Protein AF-A0A066Z0W1-F1 (afdb_monomer_lite)

Structure (mmCIF, N/CA/C/O backbone):
data_AF-A0A066Z0W1-F1
#
_entry.id   AF-A0A066Z0W1-F1
#
loop_
_atom_site.group_PDB
_atom_site.id
_atom_site.type_symbol
_atom_site.label_atom_id
_atom_site.label_a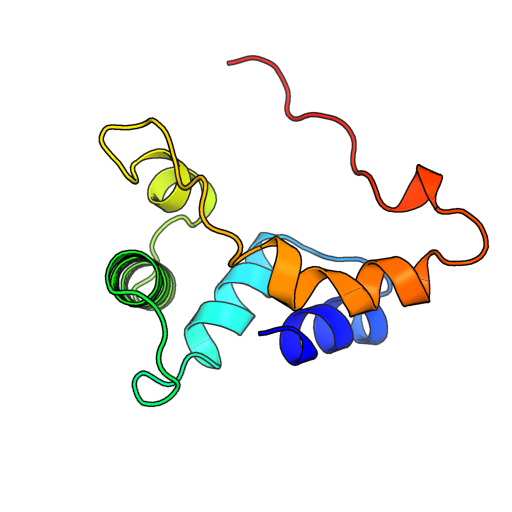lt_id
_atom_site.label_comp_id
_atom_site.label_asym_id
_atom_site.label_entity_id
_atom_site.label_seq_id
_atom_site.pdbx_PDB_ins_code
_atom_site.Cartn_x
_atom_site.Cartn_y
_atom_site.Cartn_z
_atom_site.occupancy
_atom_site.B_iso_or_equiv
_atom_site.auth_seq_id
_atom_site.auth_comp_id
_atom_site.auth_asym_id
_atom_site.auth_atom_id
_atom_site.pdbx_PDB_model_num
A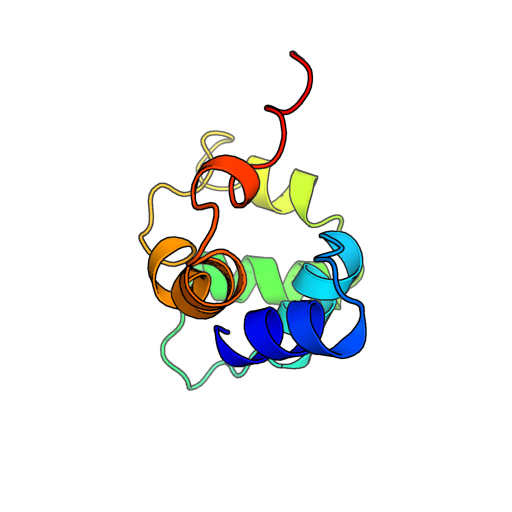TOM 1 N N . MET A 1 1 ? 4.631 -4.697 5.337 1.00 94.69 1 MET A N 1
ATOM 2 C CA . MET A 1 1 ? 3.740 -3.588 4.922 1.00 94.69 1 MET A CA 1
ATOM 3 C C . MET A 1 1 ? 2.397 -3.579 5.643 1.00 94.69 1 MET A C 1
ATOM 5 O O . MET A 1 1 ? 1.994 -2.501 6.044 1.00 94.69 1 MET A O 1
ATOM 9 N N . ALA A 1 2 ? 1.728 -4.718 5.878 1.00 96.62 2 A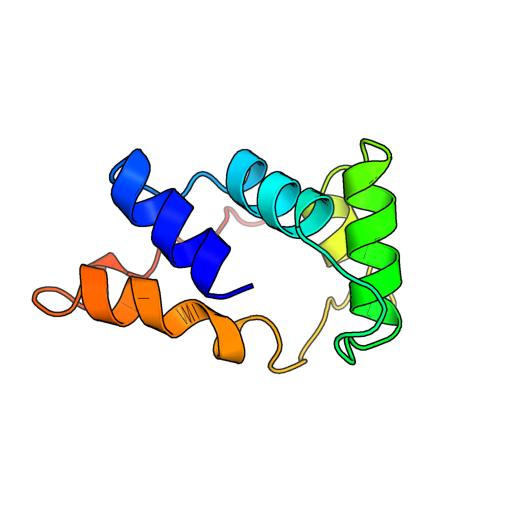LA A N 1
ATOM 10 C CA . ALA A 1 2 ? 0.451 -4.747 6.616 1.00 96.62 2 ALA A CA 1
ATOM 11 C C . ALA A 1 2 ? 0.501 -4.021 7.979 1.00 96.62 2 ALA A C 1
ATOM 13 O O . ALA A 1 2 ? -0.403 -3.264 8.300 1.00 96.62 2 ALA A O 1
ATOM 14 N N . CYS A 1 3 ? 1.597 -4.151 8.737 1.00 95.94 3 CYS A N 1
ATOM 15 C CA . CYS A 1 3 ? 1.763 -3.423 10.001 1.00 95.94 3 CYS A CA 1
ATOM 16 C C . CYS A 1 3 ? 1.719 -1.893 9.846 1.00 95.94 3 CYS A C 1
ATOM 18 O O . CYS A 1 3 ? 1.235 -1.222 10.746 1.00 95.94 3 CYS A O 1
ATOM 20 N N . SER A 1 4 ? 2.194 -1.335 8.725 1.00 96.12 4 SER A N 1
ATOM 21 C CA . SER A 1 4 ? 2.085 0.109 8.472 1.00 96.12 4 SER A CA 1
ATOM 22 C C . SER A 1 4 ? 0.643 0.520 8.160 1.00 96.12 4 SER A C 1
ATOM 24 O O . SER A 1 4 ? 0.242 1.605 8.551 1.00 96.12 4 SER A O 1
ATOM 26 N N . VAL A 1 5 ? -0.141 -0.349 7.505 1.00 96.44 5 VAL A N 1
ATOM 27 C CA . VAL A 1 5 ? -1.582 -0.124 7.271 1.00 96.44 5 VAL A CA 1
ATOM 28 C C . VAL A 1 5 ? -2.336 -0.128 8.596 1.00 96.44 5 VAL A C 1
ATOM 30 O O . VAL A 1 5 ? -3.106 0.786 8.861 1.00 96.44 5 VAL A O 1
ATOM 33 N N . TYR A 1 6 ? -2.069 -1.129 9.441 1.00 96.50 6 TYR A N 1
ATOM 34 C CA . TYR A 1 6 ? -2.639 -1.207 10.783 1.00 96.50 6 TYR A CA 1
ATOM 35 C C . TYR A 1 6 ? -2.310 0.048 11.596 1.00 96.50 6 TYR A C 1
ATOM 37 O O . TYR A 1 6 ? -3.228 0.716 12.048 1.00 96.50 6 TYR A O 1
ATOM 45 N N . ALA A 1 7 ? -1.026 0.411 11.697 1.00 95.25 7 ALA A N 1
ATOM 46 C CA . ALA A 1 7 ? -0.591 1.594 12.436 1.00 95.25 7 ALA A CA 1
ATOM 47 C C . ALA A 1 7 ? -1.269 2.877 11.929 1.00 95.25 7 ALA A C 1
ATOM 49 O O . ALA A 1 7 ? -1.828 3.617 12.731 1.00 95.25 7 ALA A O 1
ATOM 50 N N . ALA A 1 8 ? -1.302 3.102 10.608 1.00 93.75 8 ALA A N 1
ATOM 51 C CA . ALA A 1 8 ? -1.970 4.265 10.023 1.00 93.75 8 ALA A CA 1
ATOM 52 C C . ALA A 1 8 ? -3.457 4.332 10.410 1.00 93.75 8 ALA A C 1
ATOM 54 O O . ALA A 1 8 ? -3.926 5.371 10.868 1.00 93.75 8 ALA A O 1
ATOM 55 N N . GLN A 1 9 ? -4.177 3.211 10.293 1.00 92.25 9 GLN A N 1
ATOM 56 C CA . GLN A 1 9 ? -5.594 3.142 10.645 1.00 92.25 9 GLN A CA 1
ATOM 57 C C . GLN A 1 9 ? -5.831 3.344 12.150 1.00 92.25 9 GLN A C 1
ATOM 59 O O . GLN A 1 9 ? -6.737 4.083 12.528 1.00 92.25 9 GLN A O 1
ATOM 64 N N . THR A 1 10 ? -5.035 2.718 13.023 1.00 93.50 10 THR A N 1
ATOM 65 C CA . THR A 1 10 ? -5.261 2.771 14.478 1.00 93.50 10 THR A CA 1
ATOM 66 C C . THR A 1 10 ? -4.795 4.063 15.130 1.00 93.50 10 THR A C 1
ATOM 68 O O . THR A 1 10 ? -5.384 4.483 16.119 1.00 93.50 10 THR A O 1
ATOM 71 N N . GLU A 1 11 ? -3.740 4.695 14.613 1.00 91.38 11 GLU A N 1
ATOM 72 C CA . GLU A 1 11 ? -3.185 5.918 15.208 1.00 91.38 11 GLU A CA 1
ATOM 73 C C . GLU A 1 11 ? -4.009 7.160 14.848 1.00 91.38 11 GLU A C 1
ATOM 75 O O . GLU A 1 11 ? -4.021 8.127 15.606 1.00 91.38 11 GLU A O 1
ATOM 80 N N . ARG A 1 12 ? -4.689 7.154 13.693 1.00 81.88 12 ARG A N 1
ATOM 81 C CA . ARG A 1 12 ? -5.356 8.346 13.139 1.00 81.88 12 ARG A CA 1
ATOM 82 C C . ARG A 1 12 ? -6.848 8.165 12.883 1.00 81.88 12 ARG A C 1
ATOM 84 O O . ARG A 1 12 ? -7.518 9.133 12.540 1.00 81.88 12 ARG A O 1
ATOM 91 N N . GLY A 1 13 ? -7.369 6.943 13.003 1.00 84.50 13 GLY A N 1
ATOM 92 C CA . GLY A 1 13 ? -8.756 6.608 12.666 1.00 84.50 13 GLY A CA 1
ATOM 93 C C . GLY A 1 13 ? -9.064 6.633 11.163 1.00 84.50 13 GLY A C 1
ATOM 94 O O . GLY A 1 13 ? -10.161 6.256 10.762 1.00 84.50 13 GLY A O 1
ATOM 95 N N . ALA A 1 14 ? -8.105 7.035 10.326 1.00 84.81 14 ALA A N 1
ATOM 96 C CA . ALA A 1 14 ? -8.218 7.091 8.877 1.00 84.81 14 ALA A CA 1
ATOM 97 C C . ALA A 1 14 ? -6.849 6.874 8.222 1.00 84.81 14 ALA A C 1
ATOM 99 O O . ALA A 1 14 ? -5.805 7.197 8.795 1.00 84.81 14 ALA A O 1
ATOM 100 N N . VAL A 1 15 ? -6.859 6.355 6.995 1.00 90.31 15 VAL A N 1
ATOM 101 C CA . VAL A 1 15 ? -5.653 6.218 6.175 1.00 90.31 15 VAL A CA 1
ATOM 102 C C . VAL A 1 15 ? -5.467 7.465 5.322 1.00 90.31 15 VAL A C 1
ATOM 104 O O . VAL A 1 15 ? -6.228 7.705 4.388 1.00 90.31 15 VAL A O 1
ATOM 107 N N . ASP A 1 16 ? -4.398 8.206 5.594 1.00 91.69 16 ASP A N 1
ATOM 108 C CA . ASP A 1 16 ? -3.862 9.186 4.658 1.00 91.69 16 ASP A CA 1
ATOM 109 C C . ASP A 1 16 ? -2.866 8.504 3.701 1.00 91.69 16 ASP A C 1
ATOM 111 O O . ASP A 1 16 ? -1.954 7.784 4.123 1.00 91.69 16 ASP A O 1
ATOM 115 N N . SER A 1 17 ? -3.061 8.688 2.393 1.00 89.75 17 SER A N 1
ATOM 116 C CA . SER A 1 17 ? -2.255 8.001 1.374 1.00 89.75 17 SER A CA 1
ATOM 117 C C . SER A 1 17 ? -0.815 8.514 1.316 1.00 89.75 17 SER A C 1
ATOM 119 O O . SER A 1 17 ? 0.101 7.735 1.030 1.00 89.75 17 SER A O 1
ATOM 121 N N . TYR A 1 18 ? -0.592 9.796 1.601 1.00 92.50 18 TYR A N 1
ATOM 122 C CA . TYR A 1 18 ? 0.743 10.379 1.625 1.00 92.50 18 TYR A CA 1
ATOM 123 C C . TYR A 1 18 ? 1.541 9.823 2.812 1.00 92.50 18 TYR A C 1
ATOM 125 O O . TYR A 1 18 ? 2.626 9.264 2.622 1.00 92.50 18 TYR A O 1
ATOM 133 N N . ASP A 1 19 ? 0.957 9.860 4.011 1.00 94.00 19 ASP A N 1
ATOM 134 C CA . ASP A 1 19 ? 1.566 9.334 5.233 1.00 94.00 19 ASP A CA 1
ATOM 135 C C . ASP A 1 19 ? 1.823 7.825 5.120 1.00 94.00 19 ASP A C 1
ATOM 137 O O . ASP A 1 19 ? 2.907 7.341 5.462 1.00 94.00 19 ASP A O 1
ATOM 141 N N . LEU A 1 20 ? 0.861 7.057 4.592 1.00 95.69 20 LEU A N 1
ATOM 142 C CA . LEU A 1 20 ? 1.001 5.607 4.457 1.00 95.69 20 LEU A CA 1
ATOM 143 C C . LEU A 1 20 ? 2.097 5.219 3.452 1.00 95.69 20 LEU A C 1
ATOM 145 O O . LEU A 1 20 ? 2.879 4.300 3.718 1.00 95.69 20 LEU A O 1
ATOM 149 N N . THR A 1 21 ? 2.184 5.902 2.308 1.00 96.50 21 THR A N 1
ATOM 150 C CA . THR A 1 21 ? 3.228 5.625 1.304 1.00 96.50 21 THR A CA 1
ATOM 151 C C . THR A 1 21 ? 4.617 6.013 1.810 1.00 96.50 21 THR A C 1
ATOM 153 O O . THR A 1 21 ? 5.564 5.247 1.611 1.00 96.50 21 THR A O 1
ATOM 156 N N . HIS A 1 22 ? 4.739 7.107 2.567 1.00 95.94 22 HIS A N 1
ATOM 157 C CA . HIS A 1 22 ? 5.973 7.444 3.279 1.00 95.94 22 HIS A CA 1
ATOM 158 C C . HIS A 1 22 ? 6.324 6.404 4.345 1.00 95.94 22 HIS A C 1
ATOM 160 O O . HIS A 1 22 ? 7.467 5.954 4.411 1.00 95.94 22 HIS A O 1
ATOM 166 N N . ALA A 1 23 ? 5.360 5.935 5.139 1.00 96.31 23 ALA A N 1
ATOM 167 C CA . ALA A 1 23 ? 5.600 4.888 6.130 1.00 96.31 23 ALA A CA 1
ATOM 168 C C . ALA A 1 23 ? 6.044 3.564 5.485 1.00 96.31 23 ALA A C 1
ATOM 170 O O . ALA A 1 23 ? 6.893 2.856 6.034 1.00 96.31 23 ALA A O 1
ATOM 171 N N . PHE A 1 24 ? 5.502 3.218 4.314 1.00 97.38 24 PHE A N 1
ATOM 172 C CA . PHE A 1 24 ? 5.982 2.092 3.515 1.00 97.38 24 PHE A CA 1
ATOM 173 C C . PHE A 1 24 ? 7.426 2.291 3.068 1.00 97.38 24 PHE A C 1
ATOM 175 O O . PHE A 1 24 ? 8.229 1.373 3.224 1.00 97.38 24 PHE A O 1
ATOM 182 N N . ALA A 1 25 ? 7.759 3.470 2.544 1.00 97.44 25 ALA A N 1
ATOM 183 C CA . ALA A 1 25 ? 9.101 3.794 2.090 1.00 97.44 25 ALA A CA 1
ATOM 184 C C . ALA A 1 25 ? 10.110 3.799 3.244 1.00 97.44 25 ALA A C 1
ATOM 186 O O . ALA A 1 25 ? 11.189 3.242 3.097 1.00 97.44 25 ALA A O 1
ATOM 187 N N . VAL A 1 26 ? 9.774 4.351 4.410 1.00 96.44 26 VAL A N 1
ATOM 188 C CA . VAL A 1 26 ? 10.661 4.400 5.587 1.00 96.44 26 VAL A CA 1
ATOM 189 C C . VAL A 1 26 ? 10.891 3.013 6.187 1.00 96.44 26 VAL A C 1
ATOM 191 O O . VAL A 1 26 ? 12.019 2.668 6.519 1.00 96.44 26 VAL A O 1
ATOM 194 N N . ARG A 1 27 ? 9.841 2.190 6.302 1.00 95.75 27 ARG A N 1
ATOM 195 C CA . ARG A 1 27 ? 9.920 0.845 6.910 1.00 95.75 27 ARG A CA 1
ATOM 196 C C . ARG A 1 27 ? 10.259 -0.260 5.904 1.00 95.75 27 ARG A C 1
ATOM 198 O O . ARG A 1 27 ? 10.170 -1.445 6.235 1.00 95.75 27 ARG A O 1
ATOM 205 N N . HIS A 1 28 ? 10.564 0.106 4.660 1.00 95.94 28 HIS A N 1
ATOM 206 C CA . HIS A 1 28 ? 10.988 -0.835 3.631 1.00 95.94 28 HIS A CA 1
ATOM 207 C C . HIS A 1 28 ? 12.399 -1.341 3.928 1.00 95.94 28 HIS A C 1
ATOM 209 O O . HIS A 1 28 ? 13.336 -0.561 4.092 1.00 95.94 28 HIS A O 1
ATOM 215 N N . ASP A 1 29 ? 12.506 -2.663 3.954 1.00 93.56 29 ASP A N 1
ATOM 216 C CA . ASP A 1 29 ? 13.738 -3.420 4.105 1.00 93.56 29 ASP A CA 1
ATOM 217 C C . ASP A 1 29 ? 13.906 -4.278 2.846 1.00 93.56 29 ASP A C 1
ATOM 219 O O . ASP A 1 29 ? 12.991 -5.020 2.463 1.00 93.56 29 ASP A O 1
ATOM 223 N N . PHE A 1 30 ? 15.048 -4.114 2.181 1.00 88.44 30 PHE A N 1
ATOM 224 C CA . PHE A 1 30 ? 15.340 -4.720 0.888 1.00 88.44 30 PHE A CA 1
ATOM 225 C C . PHE A 1 30 ? 15.430 -6.251 0.969 1.00 88.44 30 PHE A C 1
ATOM 227 O O . PHE A 1 30 ? 15.005 -6.934 0.036 1.00 88.44 30 PHE A O 1
ATOM 234 N N . ASP A 1 31 ? 15.860 -6.796 2.110 1.00 92.62 31 ASP A N 1
ATOM 235 C CA . ASP A 1 31 ? 16.120 -8.231 2.283 1.00 92.62 31 ASP A CA 1
ATOM 236 C C . ASP A 1 31 ? 14.846 -9.055 2.530 1.00 92.62 31 ASP A C 1
ATOM 238 O O . ASP A 1 31 ? 14.878 -10.276 2.678 1.00 92.62 31 ASP A O 1
ATOM 242 N N . ARG A 1 32 ? 13.673 -8.411 2.519 1.00 92.81 32 ARG A N 1
ATOM 243 C CA . ARG A 1 32 ? 12.377 -9.063 2.771 1.00 92.81 32 ARG A CA 1
ATOM 244 C C . ARG A 1 32 ? 11.685 -9.616 1.523 1.00 92.81 32 ARG A C 1
ATOM 246 O O . ARG A 1 32 ? 10.499 -9.935 1.584 1.00 92.81 32 ARG A O 1
ATOM 253 N N . GLY A 1 33 ? 12.397 -9.719 0.401 1.00 91.62 33 GLY A N 1
ATOM 254 C CA . GLY A 1 33 ? 11.898 -10.374 -0.815 1.00 91.62 33 GLY A CA 1
ATOM 255 C C . GLY A 1 33 ? 10.855 -9.571 -1.601 1.00 91.62 33 GLY A C 1
ATOM 256 O O . GLY A 1 33 ? 10.020 -10.150 -2.294 1.00 91.62 33 GLY A O 1
ATOM 257 N N . TYR A 1 34 ? 10.871 -8.239 -1.503 1.00 93.44 34 TYR A N 1
ATOM 258 C CA . TYR A 1 34 ? 10.032 -7.387 -2.349 1.00 93.44 34 TYR A CA 1
ATOM 259 C C . TYR A 1 34 ? 10.460 -7.481 -3.821 1.00 93.44 34 TYR A C 1
ATOM 261 O O . TYR A 1 34 ? 11.648 -7.546 -4.136 1.00 93.44 34 TYR A O 1
ATOM 269 N N . GLY A 1 35 ? 9.490 -7.438 -4.738 1.00 93.06 35 GLY A N 1
ATOM 270 C CA . GLY A 1 35 ? 9.772 -7.450 -6.174 1.00 93.06 35 GLY A CA 1
ATOM 271 C C . GLY A 1 35 ? 10.566 -6.213 -6.637 1.00 93.06 35 GLY A C 1
ATOM 272 O O . GLY A 1 35 ? 10.423 -5.139 -6.042 1.00 93.06 35 GLY A O 1
ATOM 273 N N . PRO A 1 36 ? 11.347 -6.304 -7.734 1.00 93.25 36 PRO A N 1
ATOM 274 C CA . PRO A 1 36 ? 12.218 -5.216 -8.197 1.00 93.25 36 PRO A CA 1
ATOM 275 C C . PRO A 1 36 ? 11.498 -3.879 -8.424 1.00 93.25 36 PRO A C 1
ATOM 277 O O . PRO A 1 36 ? 12.003 -2.827 -8.032 1.00 93.25 36 PRO A O 1
ATOM 280 N N . ALA A 1 37 ? 10.290 -3.915 -8.996 1.00 93.44 37 ALA A N 1
ATOM 281 C CA . ALA A 1 37 ? 9.476 -2.719 -9.215 1.00 93.44 37 ALA A CA 1
ATOM 282 C C . ALA A 1 37 ? 9.061 -2.047 -7.893 1.00 93.44 37 ALA A C 1
ATOM 284 O O . ALA A 1 37 ? 9.175 -0.831 -7.758 1.00 93.44 37 ALA A O 1
ATOM 285 N N . ALA A 1 38 ? 8.652 -2.835 -6.891 1.00 94.94 38 ALA A N 1
ATOM 286 C CA . ALA A 1 38 ? 8.300 -2.320 -5.569 1.00 94.94 38 ALA A CA 1
ATOM 287 C C . ALA A 1 38 ? 9.522 -1.730 -4.848 1.00 94.94 38 ALA A C 1
ATOM 289 O O . ALA A 1 38 ? 9.425 -0.642 -4.288 1.00 94.94 38 ALA A O 1
ATOM 290 N N . ASN A 1 39 ? 10.680 -2.399 -4.918 1.00 95.94 39 ASN A N 1
ATOM 291 C CA . ASN A 1 39 ? 11.936 -1.877 -4.369 1.00 95.94 39 ASN A CA 1
ATOM 292 C C . ASN A 1 39 ? 12.293 -0.514 -4.973 1.00 95.94 39 ASN A C 1
ATOM 294 O O . ASN A 1 39 ? 12.613 0.425 -4.246 1.00 95.94 39 ASN A O 1
ATOM 298 N N . ARG A 1 40 ? 12.202 -0.386 -6.303 1.00 95.38 40 ARG A N 1
ATOM 299 C CA . ARG A 1 40 ? 12.488 0.872 -7.000 1.00 95.38 40 ARG A CA 1
ATOM 300 C C . ARG A 1 40 ? 11.508 1.975 -6.607 1.00 95.38 40 ARG A C 1
ATOM 302 O O . ARG A 1 40 ? 11.951 3.078 -6.306 1.00 95.38 40 ARG A O 1
ATOM 309 N N . LEU A 1 41 ? 10.209 1.676 -6.588 1.00 96.62 41 LEU A N 1
ATOM 310 C CA . LEU A 1 41 ? 9.163 2.630 -6.216 1.00 96.62 41 LEU A CA 1
ATOM 311 C C . LEU A 1 41 ? 9.379 3.174 -4.797 1.00 96.62 41 LEU A C 1
ATOM 313 O O . LEU A 1 41 ? 9.407 4.383 -4.598 1.00 96.62 41 LEU A O 1
ATOM 317 N N . LEU A 1 42 ? 9.579 2.289 -3.818 1.00 97.12 42 LEU A N 1
ATOM 318 C CA . LEU A 1 42 ? 9.738 2.672 -2.412 1.00 97.12 42 LEU A CA 1
ATOM 319 C C . LEU A 1 42 ? 11.018 3.476 -2.169 1.00 97.12 42 LEU A C 1
ATOM 321 O O . LEU A 1 42 ? 11.011 4.389 -1.346 1.00 97.12 42 LEU A O 1
ATOM 325 N N . ARG A 1 43 ? 12.089 3.187 -2.920 1.00 96.56 43 ARG A N 1
ATOM 326 C CA . ARG A 1 43 ? 13.301 4.011 -2.919 1.00 96.56 43 ARG A CA 1
ATOM 327 C C . ARG A 1 43 ? 13.021 5.430 -3.422 1.00 96.56 43 ARG A C 1
ATOM 329 O O . ARG A 1 43 ? 13.400 6.378 -2.750 1.00 96.56 43 ARG A O 1
ATOM 336 N N . LEU A 1 44 ? 12.328 5.579 -4.552 1.00 97.38 44 LEU A N 1
ATOM 337 C CA . LEU A 1 44 ? 12.012 6.897 -5.120 1.00 97.38 44 LEU A CA 1
ATOM 338 C C . LEU A 1 44 ? 11.084 7.718 -4.215 1.00 97.38 44 LEU A C 1
ATOM 340 O O . LEU A 1 44 ? 11.286 8.919 -4.072 1.00 97.38 44 LEU A O 1
ATOM 344 N N . ILE A 1 45 ? 10.111 7.079 -3.560 1.00 97.69 45 ILE A N 1
ATOM 345 C CA . ILE A 1 45 ? 9.261 7.745 -2.558 1.00 97.69 45 ILE A CA 1
ATOM 346 C C . ILE A 1 45 ? 10.116 8.236 -1.382 1.00 97.69 45 ILE A C 1
ATOM 348 O O . ILE A 1 45 ? 9.966 9.371 -0.943 1.00 97.69 45 ILE A O 1
ATOM 352 N N . ARG A 1 46 ? 11.070 7.421 -0.905 1.00 95.94 46 ARG A N 1
ATOM 353 C CA . ARG A 1 46 ? 12.007 7.815 0.163 1.00 95.94 46 ARG A CA 1
ATOM 354 C C . ARG A 1 46 ? 12.888 9.009 -0.231 1.00 95.94 46 ARG A C 1
ATOM 356 O O . ARG A 1 46 ? 13.286 9.777 0.635 1.00 95.94 46 ARG A O 1
ATOM 363 N N . GLU A 1 47 ? 13.182 9.159 -1.520 1.00 96.19 47 GLU A N 1
ATOM 364 C CA . GLU A 1 47 ? 13.951 10.269 -2.100 1.00 96.19 47 GLU A CA 1
ATOM 365 C C . GLU A 1 47 ? 13.088 11.529 -2.363 1.00 96.19 47 GLU A C 1
ATOM 367 O O . GLU A 1 47 ? 13.577 12.495 -2.943 1.00 96.19 47 GLU A O 1
ATOM 372 N N . GLY A 1 48 ? 11.822 11.549 -1.921 1.00 95.69 48 GLY A N 1
ATOM 373 C CA . GLY A 1 48 ? 10.907 12.692 -2.057 1.00 95.69 48 GLY A CA 1
ATOM 374 C C . GLY A 1 48 ? 10.025 12.656 -3.308 1.00 95.69 48 GLY A C 1
ATOM 375 O O . GLY A 1 48 ? 9.412 13.660 -3.666 1.00 95.69 48 GLY A O 1
ATOM 376 N N . GLY A 1 49 ? 9.969 11.521 -4.003 1.00 96.44 49 GLY A N 1
ATOM 377 C CA . GLY A 1 49 ? 9.129 11.351 -5.180 1.00 96.44 49 GLY A CA 1
ATOM 378 C C . GLY A 1 49 ? 7.636 11.228 -4.857 1.00 96.44 49 GLY A C 1
ATOM 379 O O . GLY A 1 49 ? 7.239 10.625 -3.861 1.00 96.44 49 GLY A O 1
ATOM 380 N N . ASP A 1 50 ? 6.804 11.756 -5.755 1.00 95.38 50 ASP A N 1
ATOM 381 C CA . ASP A 1 50 ? 5.345 11.707 -5.647 1.00 95.38 50 ASP A CA 1
ATOM 382 C C . ASP A 1 50 ? 4.793 10.289 -5.887 1.00 95.38 50 ASP A C 1
ATOM 384 O O . ASP A 1 50 ? 4.872 9.755 -6.997 1.00 95.38 50 ASP A O 1
ATOM 388 N N . ALA A 1 51 ? 4.251 9.661 -4.840 1.00 95.38 51 ALA A N 1
ATOM 389 C CA . ALA A 1 51 ? 3.879 8.248 -4.860 1.00 95.38 51 ALA A CA 1
ATOM 390 C C . ALA A 1 51 ? 2.787 7.892 -5.894 1.00 95.38 51 ALA A C 1
ATOM 392 O O . ALA A 1 51 ? 2.993 6.914 -6.617 1.00 95.38 51 ALA A O 1
ATOM 393 N N . PRO A 1 52 ? 1.665 8.635 -6.023 1.00 92.25 52 PRO A N 1
ATOM 394 C CA . PRO A 1 52 ? 0.656 8.372 -7.049 1.00 92.25 52 PRO A CA 1
ATOM 395 C C . PRO A 1 52 ? 1.222 8.443 -8.470 1.00 92.25 52 PRO A C 1
ATOM 397 O O . PRO A 1 52 ? 1.027 7.503 -9.241 1.00 92.25 52 PRO A O 1
ATOM 400 N N . ARG A 1 53 ? 1.988 9.495 -8.801 1.00 94.06 53 ARG A N 1
ATOM 401 C CA . ARG A 1 53 ? 2.618 9.633 -10.122 1.00 94.06 53 ARG A CA 1
ATOM 402 C C . ARG A 1 53 ? 3.600 8.497 -10.402 1.00 94.06 53 ARG A C 1
ATOM 404 O O . ARG A 1 53 ? 3.523 7.860 -11.447 1.00 94.06 53 ARG A O 1
ATOM 411 N N . LEU A 1 54 ? 4.489 8.197 -9.454 1.00 95.94 54 LEU A N 1
ATOM 412 C CA . LEU A 1 54 ? 5.469 7.120 -9.607 1.00 95.94 54 LEU A CA 1
ATOM 413 C C . LEU A 1 54 ? 4.816 5.741 -9.758 1.00 95.94 54 LEU A C 1
ATOM 415 O O . LEU A 1 54 ? 5.338 4.899 -10.483 1.00 95.94 54 LEU A O 1
ATOM 419 N N . ALA A 1 55 ? 3.700 5.492 -9.067 1.00 93.94 55 ALA A N 1
ATOM 420 C CA . ALA A 1 55 ? 2.953 4.246 -9.188 1.00 93.94 55 ALA A CA 1
ATOM 421 C C . ALA A 1 55 ? 2.245 4.129 -10.546 1.00 93.94 55 ALA A C 1
ATOM 423 O O . ALA A 1 55 ? 2.239 3.038 -11.119 1.00 93.94 55 ALA A O 1
ATOM 424 N N . ALA A 1 56 ? 1.690 5.231 -11.061 1.00 91.88 56 ALA A N 1
ATOM 425 C CA . ALA A 1 56 ? 1.056 5.286 -12.377 1.00 91.88 56 ALA A CA 1
ATOM 426 C C . ALA A 1 56 ? 2.062 5.062 -13.518 1.00 91.88 56 ALA A C 1
ATOM 428 O O . ALA A 1 56 ? 1.739 4.395 -14.490 1.00 91.88 56 ALA A O 1
ATOM 429 N N . GLU A 1 57 ? 3.300 5.544 -13.380 1.00 93.12 57 GLU A N 1
ATOM 430 C CA . GLU A 1 57 ? 4.370 5.384 -14.380 1.00 93.12 57 GLU A CA 1
ATOM 431 C C . GLU A 1 57 ? 4.947 3.961 -14.469 1.00 93.12 57 GLU A C 1
ATOM 433 O O . GLU A 1 57 ? 5.698 3.649 -15.397 1.00 93.12 57 GLU A O 1
ATOM 438 N N . LEU A 1 58 ? 4.627 3.076 -13.520 1.00 91.81 58 LEU A N 1
ATOM 439 C CA . LEU A 1 58 ? 5.083 1.689 -13.583 1.00 91.81 58 LEU A CA 1
ATOM 440 C C . LEU A 1 58 ? 4.484 0.966 -14.798 1.00 91.81 58 LEU A C 1
ATOM 442 O O . LEU A 1 58 ? 3.320 1.163 -15.135 1.00 91.81 58 LEU A O 1
ATOM 446 N N . PHE A 1 59 ? 5.274 0.066 -15.393 1.00 91.62 59 PHE A N 1
ATOM 447 C CA . PHE A 1 59 ? 4.850 -0.807 -16.496 1.00 91.62 59 PHE A CA 1
ATOM 448 C C . PHE A 1 59 ? 4.261 -0.022 -17.681 1.00 91.62 59 PHE A C 1
ATOM 450 O O . PHE A 1 59 ? 3.110 -0.225 -18.054 1.00 91.62 59 PHE A O 1
ATOM 457 N N . ASP A 1 60 ? 5.047 0.904 -18.240 1.00 90.19 60 ASP A N 1
ATOM 458 C CA . ASP A 1 60 ? 4.667 1.737 -19.393 1.00 90.19 60 ASP A CA 1
ATOM 459 C C . ASP A 1 60 ? 3.349 2.508 -19.186 1.00 90.19 60 ASP A C 1
ATOM 461 O O . ASP A 1 60 ? 2.515 2.629 -20.084 1.00 90.19 60 ASP A O 1
ATOM 465 N N . GLY A 1 61 ? 3.139 3.015 -17.967 1.00 91.25 61 GLY A N 1
ATOM 466 C CA . GLY A 1 61 ? 1.944 3.784 -17.618 1.00 91.25 61 GLY A CA 1
ATOM 467 C C . GLY A 1 61 ? 0.710 2.943 -17.273 1.00 91.25 61 GLY A C 1
ATOM 468 O O . GLY A 1 61 ? -0.349 3.506 -17.011 1.00 91.25 61 GLY A O 1
ATOM 469 N N . GLN A 1 62 ? 0.806 1.608 -17.293 1.00 91.25 62 GLN A N 1
ATOM 470 C CA . GLN A 1 62 ? -0.321 0.716 -16.981 1.00 91.25 62 GLN A CA 1
ATOM 471 C C . GLN A 1 62 ? -0.513 0.494 -15.474 1.00 91.25 62 GLN A C 1
ATOM 473 O O . GLN A 1 62 ? -1.562 0.014 -15.042 1.00 91.25 62 GLN A O 1
ATOM 478 N N . GLY A 1 63 ? 0.498 0.810 -14.664 1.00 89.19 63 GLY A N 1
ATOM 479 C CA . GLY A 1 63 ? 0.529 0.449 -13.254 1.00 89.19 63 GLY A CA 1
ATOM 480 C C . GLY A 1 63 ? 0.756 -1.052 -13.029 1.00 89.19 63 GLY A C 1
ATOM 481 O O . GLY A 1 63 ? 0.992 -1.840 -13.943 1.00 89.19 63 GLY A O 1
ATOM 482 N N . SER A 1 64 ? 0.749 -1.462 -11.759 1.00 90.31 64 SER A N 1
ATOM 483 C CA . SER A 1 64 ? 1.042 -2.843 -11.355 1.00 90.31 64 SER A CA 1
ATOM 484 C C . SER A 1 64 ? -0.225 -3.661 -11.122 1.00 90.31 64 SER A C 1
ATOM 486 O O . SER A 1 64 ? -1.012 -3.328 -10.239 1.00 90.31 64 SER A O 1
ATOM 488 N N . PHE A 1 65 ? -0.346 -4.805 -11.798 1.00 91.38 65 PHE A N 1
ATOM 489 C CA . PHE A 1 65 ? -1.369 -5.828 -11.519 1.00 91.38 65 PHE A CA 1
ATOM 490 C C . PHE A 1 65 ? -0.918 -6.876 -10.481 1.00 91.38 65 PHE A C 1
ATOM 492 O O . PHE A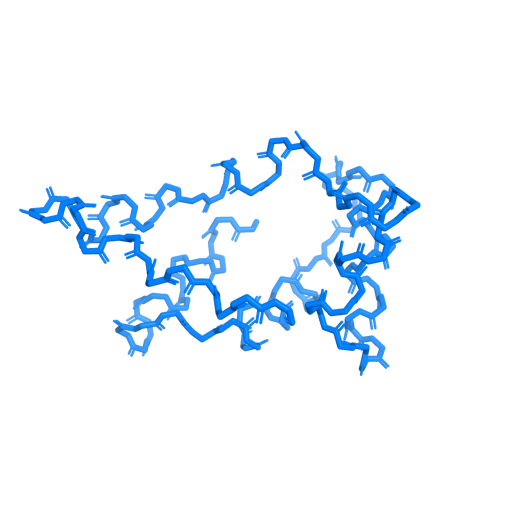 1 65 ? -1.545 -7.922 -10.317 1.00 91.38 65 PHE A O 1
ATOM 499 N N . GLY A 1 66 ? 0.199 -6.639 -9.784 1.00 91.50 66 GLY A N 1
ATOM 500 C CA . GLY A 1 66 ? 0.707 -7.558 -8.766 1.00 91.50 66 GLY A CA 1
ATOM 501 C C . GLY A 1 66 ? -0.157 -7.605 -7.498 1.00 91.50 66 GLY A C 1
ATOM 502 O O . GLY A 1 66 ? -0.817 -6.639 -7.123 1.00 91.50 66 GLY A O 1
ATOM 503 N N . ASN A 1 67 ? -0.067 -8.703 -6.743 1.00 94.88 67 ASN A N 1
ATOM 504 C CA . ASN A 1 67 ? -0.835 -8.915 -5.503 1.00 94.88 67 ASN A CA 1
ATOM 505 C C . ASN A 1 67 ? -0.352 -8.089 -4.288 1.00 94.88 67 ASN A C 1
ATOM 507 O O . ASN A 1 67 ? -0.898 -8.216 -3.190 1.00 94.88 67 ASN A O 1
ATOM 511 N N . GLY A 1 68 ? 0.667 -7.240 -4.460 1.00 93.94 68 GLY A N 1
ATOM 512 C CA . GLY A 1 68 ? 1.339 -6.554 -3.359 1.00 93.94 68 GLY A CA 1
ATOM 513 C C . GLY A 1 68 ? 0.415 -5.652 -2.535 1.00 93.94 68 GLY A C 1
ATOM 514 O O . GLY A 1 68 ? 0.645 -5.477 -1.337 1.00 93.94 68 GLY A O 1
ATOM 515 N N . ALA A 1 69 ? -0.619 -5.072 -3.155 1.00 93.69 69 ALA A N 1
ATOM 516 C CA . ALA A 1 69 ? -1.656 -4.309 -2.457 1.00 93.69 69 ALA A CA 1
ATOM 517 C C . ALA A 1 69 ? -2.604 -5.217 -1.662 1.00 93.69 69 ALA A C 1
ATOM 519 O O . ALA A 1 69 ? -2.850 -4.964 -0.484 1.00 93.69 69 ALA A O 1
ATOM 520 N N . ALA A 1 70 ? -3.050 -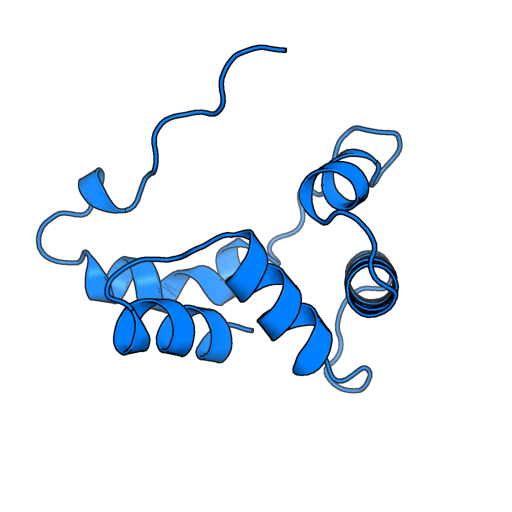6.320 -2.266 1.00 95.56 70 ALA A N 1
ATOM 521 C CA . ALA A 1 70 ? -3.938 -7.283 -1.624 1.00 95.56 70 ALA A CA 1
ATOM 522 C C . ALA A 1 70 ? -3.291 -7.949 -0.396 1.00 95.56 70 ALA A C 1
ATOM 524 O O . ALA A 1 70 ? -3.915 -8.038 0.656 1.00 95.56 70 ALA A O 1
ATOM 525 N N . MET A 1 71 ? -2.005 -8.319 -0.461 1.00 95.81 71 MET A N 1
ATOM 526 C CA . MET A 1 71 ? -1.310 -8.997 0.650 1.00 95.81 71 MET A CA 1
ATOM 527 C C . MET A 1 71 ? -1.169 -8.156 1.936 1.00 95.81 71 MET A C 1
ATOM 529 O O . MET A 1 71 ? -0.688 -8.656 2.951 1.00 95.81 71 MET A O 1
ATOM 533 N N . ARG A 1 72 ? -1.516 -6.862 1.903 1.00 96.31 72 ARG A N 1
ATOM 534 C CA . ARG A 1 72 ? -1.370 -5.936 3.040 1.00 96.31 72 ARG A CA 1
ATOM 535 C C . ARG A 1 72 ? -2.671 -5.266 3.484 1.00 96.31 72 ARG A C 1
ATOM 537 O O . ARG A 1 72 ? -2.618 -4.506 4.444 1.00 96.31 72 ARG A O 1
ATOM 544 N N . VAL A 1 73 ? -3.800 -5.529 2.817 1.00 95.75 73 VAL A N 1
ATOM 545 C CA . VAL A 1 73 ? -5.072 -4.812 3.048 1.00 95.75 73 VAL A CA 1
ATOM 546 C C . VAL A 1 73 ? -5.890 -5.359 4.224 1.00 95.75 73 VAL A C 1
ATOM 548 O O . VAL A 1 73 ? -6.791 -4.683 4.708 1.00 95.75 73 VAL A O 1
ATOM 551 N N . ALA A 1 74 ? -5.553 -6.551 4.731 1.00 95.94 74 ALA A N 1
ATOM 552 C CA . ALA A 1 74 ? -6.306 -7.230 5.791 1.00 95.94 74 ALA A CA 1
ATOM 553 C C . ALA A 1 74 ? -6.637 -6.367 7.034 1.00 95.94 74 ALA A C 1
ATOM 555 O O . ALA A 1 74 ? -7.764 -6.478 7.513 1.00 95.94 74 ALA A O 1
ATOM 556 N N . PRO A 1 75 ? -5.755 -5.474 7.541 1.00 96.00 75 PRO A N 1
ATOM 557 C CA . PRO A 1 75 ? -6.105 -4.599 8.664 1.00 96.00 75 PRO A CA 1
ATOM 558 C C . PRO A 1 75 ? -7.305 -3.682 8.401 1.00 96.00 75 PRO A C 1
ATOM 560 O O . PRO A 1 75 ? -8.053 -3.403 9.330 1.00 96.00 75 PRO A O 1
ATOM 563 N N . LEU A 1 76 ? -7.519 -3.245 7.154 1.00 93.94 76 LEU A N 1
ATOM 564 C CA . LEU A 1 76 ? -8.709 -2.467 6.803 1.00 93.94 76 LEU A CA 1
ATOM 565 C C . LEU A 1 76 ? -9.955 -3.354 6.825 1.00 93.94 76 LEU A C 1
ATOM 567 O O . LEU A 1 76 ? -10.951 -2.985 7.427 1.00 93.94 76 LEU A O 1
ATOM 571 N N . GLY A 1 77 ? -9.883 -4.570 6.278 1.00 93.75 77 GLY A N 1
ATOM 572 C CA . GLY A 1 77 ? -10.996 -5.522 6.373 1.00 93.75 77 GLY A CA 1
ATOM 573 C C . GLY A 1 77 ? -11.413 -5.817 7.820 1.00 93.75 77 GLY A C 1
ATOM 574 O O . GLY A 1 77 ? -12.598 -5.932 8.103 1.00 93.75 77 GLY A O 1
ATOM 575 N N . ALA A 1 78 ? -10.451 -5.878 8.744 1.00 93.88 78 ALA A N 1
ATOM 576 C CA . ALA A 1 78 ? -10.735 -6.035 10.168 1.00 93.88 78 ALA A CA 1
ATOM 577 C C . ALA A 1 78 ? -11.340 -4.769 10.805 1.00 93.88 78 ALA A C 1
ATOM 579 O O . ALA A 1 78 ? -12.265 -4.878 11.603 1.00 93.88 78 ALA A O 1
ATOM 580 N N . ALA A 1 79 ? -10.839 -3.577 10.462 1.00 93.06 79 ALA A N 1
ATOM 581 C CA . ALA A 1 79 ? -11.336 -2.311 11.007 1.00 93.06 79 ALA A CA 1
ATOM 582 C C . ALA A 1 79 ? -12.768 -1.971 10.552 1.00 93.06 79 ALA A C 1
AT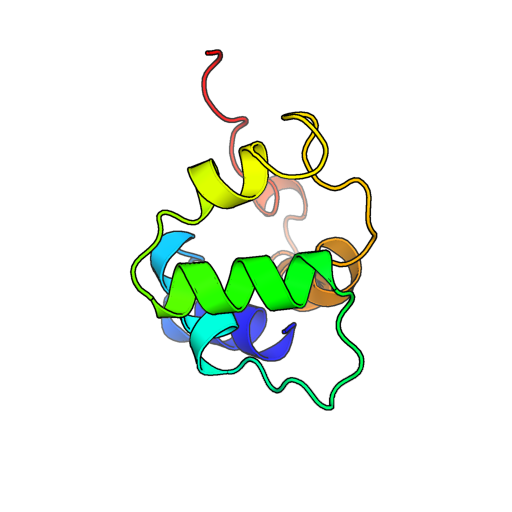OM 584 O O . ALA A 1 79 ? -13.502 -1.326 11.293 1.00 93.06 79 ALA A O 1
ATOM 585 N N . TYR A 1 80 ? -13.162 -2.424 9.360 1.00 92.44 80 TYR A N 1
ATOM 586 C CA . TYR A 1 80 ? -14.478 -2.193 8.755 1.00 92.44 80 TYR A CA 1
ATOM 587 C C . TYR A 1 80 ? -15.343 -3.465 8.741 1.00 92.44 80 TYR A C 1
ATOM 589 O O . TYR A 1 80 ? -16.196 -3.630 7.875 1.00 92.44 80 TYR A O 1
ATOM 597 N N . ALA A 1 81 ? -15.123 -4.396 9.676 1.00 94.81 81 ALA A N 1
ATOM 598 C CA . ALA A 1 81 ? -15.824 -5.682 9.687 1.00 94.81 81 ALA A CA 1
ATOM 599 C C . ALA A 1 81 ? -17.356 -5.543 9.809 1.00 94.81 81 ALA A C 1
ATOM 601 O O . ALA A 1 81 ? -18.085 -6.338 9.218 1.00 94.81 81 ALA A O 1
ATOM 602 N N . ASP A 1 82 ? -17.829 -4.520 10.529 1.00 95.50 82 ASP A N 1
ATOM 603 C CA . ASP A 1 82 ? -19.258 -4.250 10.738 1.00 95.50 82 ASP A CA 1
ATOM 604 C C . ASP A 1 82 ? -19.917 -3.508 9.559 1.00 95.50 82 ASP A C 1
ATOM 606 O O . ASP A 1 82 ? -21.131 -3.588 9.379 1.00 95.50 82 ASP A O 1
ATOM 610 N N . ASP A 1 83 ? -19.124 -2.815 8.734 1.00 94.25 83 ASP A N 1
ATOM 611 C CA . ASP A 1 83 ? -19.572 -2.153 7.503 1.00 94.25 83 ASP A CA 1
ATOM 612 C C . ASP A 1 83 ? -18.510 -2.286 6.396 1.00 94.25 83 ASP A C 1
ATOM 614 O O . ASP A 1 83 ? -17.724 -1.364 6.145 1.00 94.25 83 ASP A O 1
ATOM 618 N N . PRO A 1 84 ? -18.473 -3.434 5.693 1.00 90.00 84 PRO A N 1
ATOM 619 C CA . PRO A 1 84 ? -17.493 -3.664 4.640 1.00 90.00 84 PRO A CA 1
ATOM 620 C C . PRO A 1 84 ? -17.610 -2.692 3.465 1.00 90.00 84 PRO A C 1
ATOM 622 O O . PRO A 1 84 ? -16.643 -2.540 2.726 1.00 90.00 84 PRO A O 1
ATOM 625 N N . ALA A 1 85 ? -18.759 -2.040 3.253 1.00 90.62 85 ALA A N 1
ATOM 626 C CA . ALA A 1 85 ? -18.908 -1.073 2.168 1.00 90.62 85 ALA A CA 1
ATOM 627 C C . ALA A 1 85 ? -18.086 0.198 2.436 1.00 90.62 85 ALA A C 1
ATOM 629 O O . ALA A 1 85 ? -17.520 0.768 1.504 1.00 90.62 85 ALA A O 1
ATOM 630 N N . ALA A 1 86 ? -17.943 0.590 3.705 1.00 89.38 86 ALA A N 1
ATOM 631 C CA . ALA A 1 86 ? -17.151 1.747 4.114 1.00 89.38 86 ALA A CA 1
ATOM 632 C C . ALA A 1 86 ? -15.631 1.576 3.912 1.00 89.38 86 ALA A C 1
ATOM 634 O O . ALA A 1 86 ? -14.900 2.565 3.936 1.00 89.38 86 ALA A O 1
ATOM 635 N N . VAL A 1 87 ? -15.135 0.353 3.666 1.00 89.31 87 VAL A N 1
ATOM 636 C CA . VAL A 1 87 ? -13.701 0.117 3.402 1.00 89.31 87 VAL A CA 1
ATOM 637 C C . VAL A 1 87 ? -13.248 0.674 2.047 1.00 89.31 87 VAL A C 1
ATOM 639 O O . VAL A 1 87 ? -12.059 0.930 1.842 1.00 89.31 87 VAL A O 1
ATOM 642 N N . VAL A 1 88 ? -14.176 0.823 1.096 1.00 88.25 88 VAL A N 1
ATOM 643 C CA . VAL A 1 88 ? -13.883 1.286 -0.261 1.00 88.25 88 VAL A CA 1
ATOM 644 C C . VAL A 1 88 ? -14.070 2.799 -0.311 1.00 88.25 88 VAL A C 1
ATOM 646 O O . VAL A 1 88 ? -15.181 3.307 -0.185 1.00 88.25 88 VAL A O 1
ATOM 649 N N . GLY A 1 89 ? -12.970 3.526 -0.514 1.00 81.31 89 GLY A N 1
ATOM 650 C CA . GLY A 1 89 ? -13.026 4.961 -0.780 1.00 81.31 89 GLY A CA 1
ATOM 651 C C . GLY A 1 89 ? -13.726 5.271 -2.111 1.00 81.31 89 GLY A C 1
ATOM 652 O O . GLY A 1 89 ? -13.799 4.403 -2.987 1.00 81.31 89 GLY A O 1
ATOM 653 N N . PRO A 1 90 ? -14.227 6.504 -2.300 1.00 77.00 90 PRO A N 1
ATOM 654 C CA . PRO A 1 90 ? -14.806 6.912 -3.573 1.00 77.00 90 PRO A CA 1
ATOM 655 C C . PRO A 1 90 ? -13.787 6.722 -4.711 1.00 77.00 90 PRO A C 1
ATOM 657 O O . PRO A 1 90 ? -12.584 6.901 -4.490 1.00 77.00 90 PRO A O 1
ATOM 660 N N . PRO A 1 91 ? -14.239 6.359 -5.926 1.00 69.00 91 PRO A N 1
ATOM 661 C CA . PRO A 1 91 ? -13.341 6.250 -7.066 1.00 69.00 91 PRO A CA 1
ATOM 662 C C . PRO A 1 91 ? -12.637 7.597 -7.306 1.00 69.00 91 PRO A C 1
ATOM 664 O O . PRO A 1 91 ? -13.248 8.649 -7.080 1.00 69.00 91 PRO A O 1
ATOM 667 N N . PRO A 1 92 ? -11.368 7.596 -7.754 1.00 64.88 92 PRO A N 1
ATOM 668 C CA . PRO A 1 92 ? -10.696 8.835 -8.122 1.00 64.88 92 PRO A CA 1
ATOM 669 C C . PRO A 1 92 ? -11.486 9.554 -9.231 1.00 64.88 92 PRO A C 1
ATOM 671 O O . PRO A 1 92 ? -12.161 8.890 -10.027 1.00 64.88 92 PRO A O 1
ATOM 674 N N . PRO A 1 93 ? -11.424 10.897 -9.298 1.00 61.62 93 PRO A N 1
ATOM 675 C CA . PRO A 1 93 ? -12.050 11.634 -10.388 1.00 61.62 93 PRO A CA 1
ATOM 676 C C . PRO A 1 93 ? -11.478 11.172 -11.741 1.00 61.62 93 PRO A C 1
ATOM 678 O O . PRO A 1 93 ? -10.314 10.759 -11.797 1.00 61.62 93 PRO A O 1
ATOM 681 N N . PRO A 1 94 ? -12.277 11.210 -12.825 1.00 58.94 94 PRO A N 1
ATOM 682 C CA . PRO A 1 94 ? -11.769 10.915 -14.159 1.00 58.94 94 PRO A CA 1
ATOM 683 C C . PRO A 1 94 ? -10.620 11.877 -14.526 1.00 58.94 94 PRO A C 1
ATOM 685 O O . PRO A 1 94 ? -10.585 12.991 -13.992 1.00 58.94 94 PRO A O 1
ATOM 688 N N . PRO A 1 95 ? -9.685 11.439 -15.390 1.00 59.62 95 PRO A N 1
ATOM 689 C CA . PRO A 1 95 ? -8.551 12.252 -15.832 1.00 59.62 95 PRO A CA 1
ATOM 690 C C . PRO A 1 95 ? -8.974 13.521 -16.580 1.00 59.62 95 PRO A C 1
ATOM 692 O O . PRO A 1 95 ? -10.062 13.518 -17.205 1.00 59.62 95 PRO A O 1
#

Radius of gyration: 13.84 Å; chains: 1; bounding box: 36×23×35 Å

Foldseek 3Di:
DLVLVLCCCVVPVDHDPLSSLLVCLVPDDPVPPDDPLSVVLSPCVPVVDDNVVSQCPPPVRPGDPDCPVVVRCVSLCVVCVVPPVVSDDDDDDDD

Sequence (95 aa):
MACSVYAAQTERGAVDSYDLTHAFAVRHDFDRGYGPAANRLLRLIREGGDAPRLAAELFDGQGSFGNGAAMRVAPLGAAYADDPAAVVGPPPPPP

Secondary structure (DSSP, 8-state):
-HHHHHHHHHHHSS--HHHHHHHHHHT--GGG---HHHHHHHHHHHTT--HHHHHHTTTTTT---STTTGGG-HHHHHHTTT-GGGGSPPPPPP-

Organism: NCBI:txid1348663

pLDDT: mean 91.66, std 7.72, range [58.94, 97.69]

InterPro domains:
  IPR005502 ADP-ribosylation/Crystallin J1 [PF03747] (1-88)
  IPR036705 ADP-ribosylation/Crystallin J1 superfamily [G3DSA:1.10.4080.10] (1-88)
  IPR036705 ADP-ribosylation/Crystallin J1 superfamily [SSF101478] (10-88)